Protein AF-Q9TU09-F1 (afdb_monomer_lite)

Foldseek 3Di:
DPCVVVVVPPPPDPVVVVLVVLQVVLVVVLVVVQVVVVVDVNDNVPRPPDSNPRVPPDPPADLQNVQQVLLQVLVVLVPDPDPCSVVVNVVSVVVNVVSQVVCVVVVRGHDRHHHDPVVVVCVLVVVLVVCVVVVHDNVVSVPSD

InterPro domains:
  IPR000065 Leptin [PF02024] (14-130)
  IPR000065 Leptin [PIRSF001837] (1-130)
  IPR000065 Leptin [PR00495] (20-38)
  IPR000065 Leptin [PR00495] (47-67)
  IPR000065 Leptin [PR00495] (70-88)
  IPR000065 Leptin [PR00495] (91-111)
  IPR000065 Leptin [PR00495] (120-140)
  IPR000065 Leptin [PTHR11724] (1-130)
  IPR009079 Four-helical cytokine-like, core [G3DSA:1.20.1250.10] (13-133)
  IPR009079 Four-helical cytokine-like, core [SSF47266] (15-130)

pLDDT: mean 72.49, std 13.62, range [44.34, 93.75]

Sequence (145 aa):
LWLWPYLFFIEAVPIRKVQDDTKTLIKTIVTRINDISHTQSVSSKQRVTGLDFIPGLHPVLSLSKMDQTLAIYQQILTSLPSRNVIQISNDLENLRDLLHLLASSKSCPLPQARGLETLASLGGVLEASLLLHRGGSPEQAAGVS

Radius of gyration: 20.46 Å; chains: 1; bounding box: 39×34×67 Å

Secondary structure (DSSP, 8-state):
--SHHHHHHS----HHHHHHHHHHHHHHHHHHHHHHHHHS---TT-----TT--TTT--S--HHHHHHHHHHHHHHHHTS--TTHHHHHHHHHHHHHHHHHHHHTTT-PPP-PPPPTTHHHHHHHHHHHHHHHTT--HHHHHT--

Organism: Equus caballus (NCBI:txid9796)

Structure (mmCIF, N/CA/C/O backbone):
data_AF-Q9TU09-F1
#
_entry.id   AF-Q9TU09-F1
#
loop_
_atom_site.group_PDB
_atom_site.id
_atom_site.type_symbol
_atom_site.label_atom_id
_atom_site.label_alt_id
_atom_site.label_comp_id
_atom_site.label_asym_id
_atom_site.label_entity_id
_atom_site.label_seq_id
_atom_site.pdbx_PDB_ins_code
_atom_site.Cartn_x
_atom_site.Cartn_y
_atom_site.Cartn_z
_atom_site.occupancy
_atom_site.B_iso_or_equiv
_atom_site.auth_seq_id
_atom_site.auth_comp_id
_atom_site.auth_asym_id
_atom_site.auth_atom_id
_atom_site.pdbx_PDB_model_num
ATOM 1 N N . LEU A 1 1 ? 10.096 -3.857 -36.371 1.00 60.09 1 LEU A N 1
ATOM 2 C CA . LEU A 1 1 ? 10.490 -2.592 -35.700 1.00 60.09 1 LEU A CA 1
ATOM 3 C C . LEU A 1 1 ? 9.493 -1.464 -36.026 1.00 60.09 1 LEU A C 1
ATOM 5 O O . LEU A 1 1 ? 9.891 -0.462 -36.594 1.00 60.09 1 LEU A O 1
ATOM 9 N N . TRP A 1 2 ? 8.197 -1.612 -35.710 1.00 64.88 2 TRP A N 1
ATOM 10 C CA . TRP A 1 2 ? 7.160 -0.617 -36.081 1.00 64.88 2 TRP A CA 1
ATOM 11 C C . TRP A 1 2 ? 6.371 -0.036 -34.894 1.00 64.88 2 TRP A C 1
ATOM 13 O O . TRP A 1 2 ? 5.546 0.847 -35.084 1.00 64.88 2 TRP A O 1
ATOM 23 N N . LEU A 1 3 ? 6.650 -0.470 -33.661 1.00 57.22 3 LEU A N 1
ATOM 24 C CA . LEU A 1 3 ? 5.954 0.027 -32.462 1.00 57.22 3 LEU A CA 1
ATOM 25 C C . LEU A 1 3 ? 6.683 1.179 -31.748 1.00 57.22 3 LEU A C 1
ATOM 27 O O . LEU A 1 3 ? 6.147 1.754 -30.806 1.00 57.22 3 LEU A O 1
ATOM 31 N N . TRP A 1 4 ? 7.884 1.553 -32.196 1.00 64.25 4 TRP A N 1
ATOM 32 C CA . TRP A 1 4 ? 8.687 2.591 -31.537 1.00 64.25 4 TRP A CA 1
ATOM 33 C C . TRP A 1 4 ? 8.057 4.000 -31.557 1.00 64.25 4 TRP A C 1
ATOM 35 O O . TRP A 1 4 ? 8.116 4.674 -30.529 1.00 64.25 4 TRP A O 1
ATOM 45 N N . PRO A 1 5 ? 7.401 4.455 -32.646 1.00 58.28 5 PRO A N 1
ATOM 46 C CA . PRO A 1 5 ? 6.776 5.780 -32.665 1.00 58.28 5 PRO A CA 1
ATOM 47 C C . PRO A 1 5 ? 5.591 5.891 -31.700 1.00 58.28 5 PRO A C 1
ATOM 49 O O . PRO A 1 5 ? 5.373 6.945 -31.113 1.00 58.28 5 PRO A O 1
ATOM 52 N N . TYR A 1 6 ? 4.850 4.795 -31.497 1.00 62.25 6 TYR A N 1
ATOM 53 C CA . TYR A 1 6 ? 3.661 4.789 -30.642 1.00 62.25 6 TYR A CA 1
ATOM 54 C C . TYR A 1 6 ? 4.015 5.035 -29.171 1.00 62.25 6 TYR A C 1
ATOM 56 O O . TYR A 1 6 ? 3.317 5.770 -28.480 1.00 62.25 6 TYR A O 1
ATOM 64 N N . LEU A 1 7 ? 5.146 4.490 -28.709 1.00 59.56 7 LEU A N 1
ATOM 65 C CA . LEU A 1 7 ? 5.640 4.729 -27.350 1.00 59.56 7 LEU A CA 1
ATOM 66 C C . LEU A 1 7 ? 6.164 6.157 -27.153 1.00 59.56 7 LEU A C 1
ATOM 68 O O . LEU A 1 7 ? 6.073 6.679 -26.048 1.00 59.56 7 LEU A O 1
ATOM 72 N N . PHE A 1 8 ? 6.674 6.798 -28.208 1.00 59.69 8 PHE A N 1
ATOM 73 C CA . PHE A 1 8 ? 7.106 8.198 -28.148 1.00 59.69 8 PHE A CA 1
ATOM 74 C C . PHE A 1 8 ? 5.934 9.189 -28.166 1.00 59.69 8 PHE A C 1
ATOM 76 O O . PHE A 1 8 ? 6.076 10.296 -27.654 1.00 59.69 8 PHE A O 1
ATOM 83 N N . PHE A 1 9 ? 4.789 8.807 -28.744 1.00 53.94 9 PHE A N 1
ATOM 84 C CA . PHE A 1 9 ? 3.609 9.672 -28.847 1.00 53.94 9 PHE A CA 1
ATOM 85 C C . PHE A 1 9 ? 2.764 9.716 -27.567 1.00 53.94 9 PHE A C 1
ATOM 87 O O . PHE A 1 9 ? 1.954 10.625 -27.396 1.00 53.94 9 PHE A O 1
ATOM 94 N N . ILE A 1 10 ? 2.957 8.774 -26.638 1.00 56.78 10 ILE A N 1
ATOM 95 C CA . ILE A 1 10 ? 2.423 8.925 -25.284 1.00 56.78 10 ILE A CA 1
ATOM 96 C C . ILE A 1 10 ? 3.296 9.973 -24.603 1.00 56.78 10 ILE A C 1
ATOM 98 O O . ILE A 1 10 ? 4.324 9.656 -24.011 1.00 56.78 10 ILE A O 1
ATOM 102 N N . GLU A 1 11 ? 2.899 11.234 -24.757 1.00 56.88 11 GLU A N 1
ATOM 103 C CA . GLU A 1 11 ? 3.446 12.376 -24.041 1.00 56.88 11 GLU A CA 1
ATOM 104 C C . GLU A 1 11 ? 3.423 12.024 -22.552 1.00 56.88 11 GLU A C 1
ATOM 106 O O . GLU A 1 11 ? 2.373 12.005 -21.906 1.00 56.88 11 GLU A O 1
ATOM 111 N N . ALA A 1 12 ? 4.577 11.585 -22.045 1.00 63.88 12 ALA A N 1
ATOM 112 C CA . ALA A 1 12 ? 4.691 11.068 -20.698 1.00 63.88 12 ALA A CA 1
ATOM 113 C C . ALA A 1 12 ? 4.209 12.166 -19.758 1.00 63.88 12 ALA A C 1
ATOM 115 O O . ALA A 1 12 ? 4.807 13.244 -19.706 1.00 63.88 12 ALA A O 1
ATOM 116 N N . VAL A 1 13 ? 3.104 11.906 -19.049 1.00 71.38 13 VAL A N 1
ATOM 117 C CA . VAL A 1 13 ? 2.557 12.867 -18.094 1.00 71.38 13 VAL A CA 1
ATOM 118 C C . VAL A 1 13 ? 3.699 13.241 -17.153 1.00 71.38 13 VAL A C 1
ATOM 120 O O . VAL A 1 13 ? 4.273 12.343 -16.525 1.00 71.38 13 VAL A O 1
ATOM 123 N N . PRO A 1 14 ? 4.078 14.529 -17.067 1.00 76.44 14 PRO A N 1
ATOM 124 C CA . PRO A 1 14 ? 5.218 14.922 -16.263 1.00 76.44 14 PRO A CA 1
ATOM 125 C C . PRO A 1 14 ? 5.029 14.404 -14.842 1.00 76.44 14 PRO A C 1
ATOM 127 O O . PRO A 1 14 ? 3.987 14.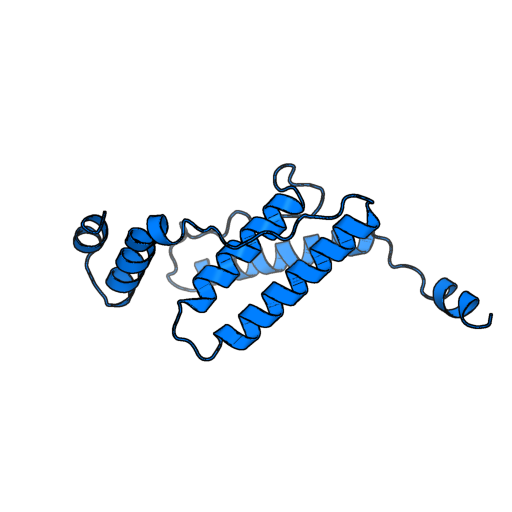638 -14.234 1.00 76.44 14 PRO A O 1
ATOM 130 N N . ILE A 1 15 ? 6.038 13.724 -14.294 1.00 77.19 15 ILE A N 1
ATOM 131 C CA . ILE A 1 15 ? 5.978 13.141 -12.941 1.00 77.19 15 ILE A CA 1
ATOM 132 C C . ILE A 1 15 ? 5.540 14.192 -11.910 1.00 77.19 15 ILE A C 1
ATOM 134 O O . ILE A 1 15 ? 4.776 13.886 -10.999 1.00 77.19 15 ILE A O 1
ATOM 138 N N . ARG A 1 16 ? 5.948 15.453 -12.106 1.00 74.12 16 ARG A N 1
ATOM 139 C CA . ARG A 1 16 ? 5.515 16.588 -11.280 1.00 74.12 16 ARG A CA 1
ATOM 140 C C . ARG A 1 16 ? 3.997 16.782 -11.278 1.00 74.12 16 ARG A C 1
ATOM 142 O O . ARG A 1 16 ? 3.425 16.956 -10.214 1.00 74.12 16 ARG A O 1
ATOM 149 N N . LYS A 1 17 ? 3.339 16.672 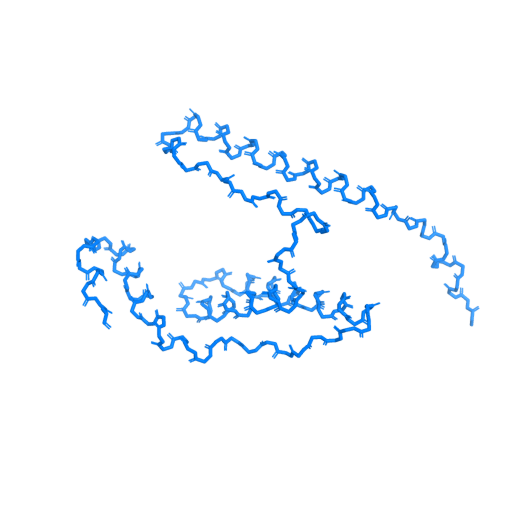-12.435 1.00 82.25 17 LYS A N 1
ATOM 150 C CA . LYS A 1 17 ? 1.877 16.768 -12.538 1.00 82.25 17 LYS A CA 1
ATOM 151 C C . LYS A 1 17 ? 1.197 15.637 -11.770 1.00 82.25 17 LYS A C 1
ATOM 153 O O . LYS A 1 17 ? 0.299 15.897 -10.984 1.00 82.25 17 LYS A O 1
ATOM 158 N N . VAL A 1 18 ? 1.685 14.403 -11.918 1.00 79.06 18 VAL A N 1
ATOM 159 C CA . VAL A 1 18 ? 1.162 13.255 -11.156 1.00 79.06 18 VAL A CA 1
ATOM 160 C C . VAL A 1 18 ? 1.304 13.487 -9.646 1.00 79.06 18 VAL A C 1
ATOM 162 O O . VAL A 1 18 ? 0.380 13.202 -8.885 1.00 79.06 18 VAL A O 1
ATOM 165 N N . GLN A 1 19 ? 2.435 14.039 -9.198 1.00 77.62 19 GLN A N 1
ATOM 166 C CA . GLN A 1 19 ? 2.666 14.377 -7.790 1.00 77.62 19 GLN A CA 1
ATOM 167 C C . GLN A 1 19 ? 1.729 15.486 -7.288 1.00 77.62 19 GLN A C 1
ATOM 169 O O . GLN A 1 19 ? 1.161 15.355 -6.200 1.00 77.62 19 GLN A O 1
ATOM 174 N N . ASP A 1 20 ? 1.536 16.548 -8.070 1.00 83.25 20 ASP A N 1
ATOM 175 C CA . ASP A 1 20 ? 0.655 17.668 -7.726 1.00 83.25 20 ASP A CA 1
ATOM 176 C C . ASP A 1 20 ? -0.822 17.244 -7.681 1.00 83.25 20 ASP A C 1
ATOM 178 O O . ASP A 1 20 ? -1.548 17.592 -6.740 1.00 83.25 20 ASP A O 1
ATOM 182 N N . ASP A 1 21 ? -1.250 16.417 -8.636 1.00 84.19 21 ASP A N 1
ATOM 183 C CA . ASP A 1 21 ? -2.597 15.845 -8.684 1.00 84.19 21 ASP A CA 1
ATOM 184 C C . ASP A 1 21 ? -2.831 14.923 -7.476 1.00 84.19 21 ASP A C 1
ATOM 186 O O . ASP A 1 21 ? -3.837 15.047 -6.771 1.00 84.19 21 ASP A O 1
ATOM 190 N N . THR A 1 22 ? -1.855 14.066 -7.150 1.00 79.56 22 THR A N 1
ATOM 191 C CA . THR A 1 22 ? -1.909 13.179 -5.973 1.00 79.56 22 THR A CA 1
ATOM 192 C C . THR A 1 22 ? -2.010 13.979 -4.673 1.00 79.56 22 THR A C 1
ATOM 194 O O . THR A 1 22 ? -2.848 13.684 -3.820 1.00 79.56 22 THR A O 1
ATOM 197 N N . LYS A 1 23 ? -1.211 15.043 -4.524 1.00 81.50 23 LYS A N 1
ATOM 198 C CA . LYS A 1 23 ? -1.259 15.948 -3.364 1.00 81.50 23 LYS A CA 1
ATOM 199 C C . LYS A 1 23 ? -2.625 16.619 -3.220 1.00 81.50 23 LYS A C 1
ATOM 201 O O . LYS A 1 23 ? -3.134 16.751 -2.106 1.00 81.50 23 LYS A O 1
ATOM 206 N N . THR A 1 24 ? -3.217 17.050 -4.330 1.00 83.75 24 THR A N 1
ATOM 207 C CA . THR A 1 24 ? -4.543 17.684 -4.349 1.00 83.75 24 THR A CA 1
ATOM 208 C C . THR A 1 24 ? -5.634 16.698 -3.940 1.00 83.75 24 THR A C 1
ATOM 210 O O . THR A 1 24 ? -6.516 17.034 -3.142 1.00 83.75 24 THR A O 1
ATOM 213 N N . LEU A 1 25 ? -5.544 15.458 -4.421 1.00 88.25 25 LEU A N 1
ATOM 214 C CA . LEU A 1 25 ? -6.488 14.404 -4.075 1.00 88.25 25 LEU A CA 1
ATOM 215 C C . LEU A 1 25 ? -6.397 14.017 -2.593 1.00 88.25 25 LEU A C 1
ATOM 217 O O . LEU A 1 25 ? -7.423 13.977 -1.914 1.00 88.25 25 LEU A O 1
ATOM 221 N N . ILE A 1 26 ? -5.183 13.819 -2.068 1.00 79.00 26 ILE A N 1
ATOM 222 C CA . ILE A 1 26 ? -4.938 13.547 -0.642 1.00 79.00 26 ILE A CA 1
ATOM 223 C C . ILE A 1 26 ? -5.561 14.637 0.231 1.00 79.00 26 ILE A C 1
ATOM 225 O O . ILE A 1 26 ? -6.338 14.335 1.136 1.00 79.00 26 ILE A O 1
ATOM 229 N N . LYS A 1 27 ? -5.278 15.913 -0.072 1.00 80.88 27 LYS A N 1
ATOM 230 C CA . LYS A 1 27 ? -5.858 17.045 0.664 1.00 80.88 27 LYS A CA 1
ATOM 231 C C . LYS A 1 27 ? -7.381 17.000 0.652 1.00 80.88 27 LYS A C 1
ATOM 233 O O . LYS A 1 27 ? -8.000 17.168 1.695 1.00 80.88 27 LYS A O 1
ATOM 238 N N . THR A 1 28 ? -7.974 16.730 -0.509 1.00 82.62 28 THR A N 1
ATOM 239 C CA . THR A 1 28 ? -9.431 16.630 -0.662 1.00 82.62 28 THR A CA 1
ATOM 240 C C . THR A 1 28 ? -10.019 15.534 0.228 1.00 82.62 28 THR A C 1
ATOM 242 O O . THR A 1 28 ? -11.034 15.757 0.885 1.00 82.62 28 THR A O 1
ATOM 245 N N . ILE A 1 29 ? -9.380 14.363 0.283 1.00 79.44 29 ILE A N 1
ATOM 246 C CA . ILE A 1 29 ? -9.815 13.243 1.128 1.00 79.44 29 ILE A CA 1
ATOM 247 C C . ILE A 1 29 ? -9.718 13.620 2.610 1.00 79.44 29 ILE A C 1
ATOM 249 O O . ILE A 1 29 ? -10.692 13.454 3.343 1.00 79.44 29 ILE A O 1
ATOM 253 N N . VAL A 1 30 ? -8.584 14.182 3.041 1.00 77.12 30 VAL A N 1
ATOM 254 C CA . VAL A 1 30 ? -8.372 14.617 4.432 1.00 77.12 30 VAL A CA 1
ATOM 255 C C . VAL A 1 30 ? -9.399 15.671 4.845 1.00 77.12 30 VAL A C 1
ATOM 257 O O . VAL A 1 30 ? -9.984 15.568 5.923 1.00 77.12 30 VAL A O 1
ATOM 260 N N . THR A 1 31 ? -9.666 16.663 3.992 1.00 78.56 31 THR A N 1
ATOM 261 C CA . THR A 1 31 ? -10.698 17.676 4.247 1.00 78.56 31 THR A CA 1
ATOM 262 C C . THR A 1 31 ? -12.075 17.035 4.394 1.00 78.56 31 THR A C 1
ATOM 264 O O . THR A 1 31 ? -12.736 17.275 5.396 1.00 78.56 31 THR A O 1
ATOM 267 N N . ARG A 1 32 ? -12.477 16.144 3.477 1.00 82.50 32 ARG A N 1
ATOM 268 C CA . ARG A 1 32 ? -13.788 15.473 3.547 1.00 82.50 32 ARG A CA 1
ATOM 269 C C . ARG A 1 32 ? -13.961 14.630 4.810 1.00 82.50 32 ARG A C 1
ATOM 271 O O . ARG A 1 32 ? -15.035 14.645 5.401 1.00 82.50 32 ARG A O 1
ATOM 278 N N . ILE A 1 33 ? -12.920 13.917 5.244 1.00 74.19 33 ILE A N 1
ATOM 279 C CA . ILE A 1 33 ? -12.959 13.146 6.496 1.00 74.19 33 ILE A CA 1
ATOM 280 C C . ILE A 1 33 ? -13.146 14.084 7.696 1.00 74.19 33 ILE A C 1
ATOM 282 O O . ILE A 1 33 ? -13.975 13.818 8.568 1.00 74.19 33 ILE A O 1
ATOM 286 N N . ASN A 1 34 ? -12.415 15.200 7.730 1.00 74.00 34 ASN A N 1
ATOM 287 C CA . ASN A 1 34 ? -12.540 16.174 8.812 1.00 74.00 34 ASN A CA 1
ATOM 288 C C . ASN A 1 34 ? -13.916 16.868 8.812 1.00 74.00 34 ASN A C 1
ATOM 290 O O . ASN A 1 34 ? -14.484 17.073 9.883 1.00 74.00 34 ASN A O 1
ATOM 294 N N . ASP A 1 35 ? -14.502 17.160 7.651 1.00 75.00 35 ASP A N 1
ATOM 295 C CA . ASP A 1 35 ? -15.850 17.743 7.552 1.00 75.00 35 ASP A CA 1
ATOM 296 C C . ASP A 1 35 ? -16.934 16.770 8.048 1.00 75.00 35 ASP A C 1
ATOM 298 O O . ASP A 1 35 ? -17.874 17.165 8.745 1.00 75.00 35 ASP A O 1
ATOM 302 N N . ILE A 1 36 ? -16.778 15.471 7.772 1.00 70.62 36 ILE A N 1
ATOM 303 C CA . ILE A 1 36 ? -17.649 14.432 8.340 1.00 70.62 36 ILE A CA 1
ATOM 304 C C . ILE A 1 36 ? -17.528 14.408 9.868 1.00 70.62 36 ILE A C 1
ATOM 306 O O . ILE A 1 36 ? -18.541 14.301 10.555 1.00 70.62 36 ILE A O 1
ATOM 310 N N . SER A 1 37 ? -16.319 14.576 10.413 1.00 62.94 37 SER A N 1
ATOM 311 C CA . SER A 1 37 ? -16.112 14.608 11.869 1.00 62.94 37 SER A CA 1
ATOM 312 C C . SER A 1 37 ? -16.769 15.807 12.563 1.00 62.94 37 SER A C 1
ATOM 314 O O . SER A 1 37 ? -17.069 15.739 13.748 1.00 62.94 37 SER A O 1
ATOM 316 N N . HIS A 1 38 ? -17.021 16.902 11.837 1.00 62.28 38 HIS A N 1
ATOM 317 C CA . HIS A 1 38 ? -17.768 18.044 12.368 1.00 62.28 38 HIS A CA 1
ATOM 318 C C . HIS A 1 38 ? -19.287 17.850 12.290 1.00 62.28 38 HIS A C 1
ATOM 320 O O . HIS A 1 38 ? -20.012 18.405 13.114 1.00 62.28 38 HIS A O 1
ATOM 326 N N . THR A 1 39 ? -19.775 17.096 11.302 1.00 63.31 39 THR A N 1
ATOM 327 C CA . THR A 1 39 ? -21.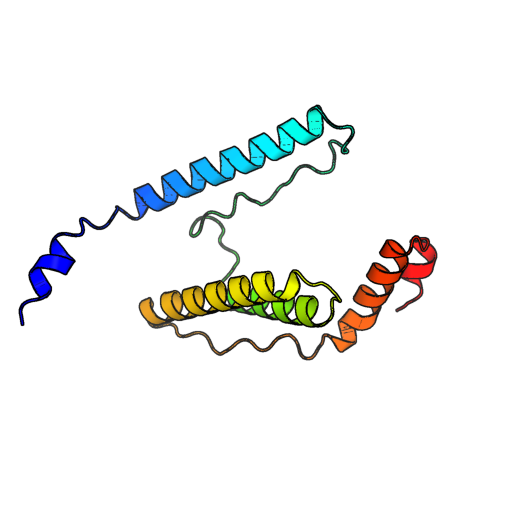217 16.898 11.067 1.00 63.31 39 THR A CA 1
ATOM 328 C C . THR A 1 39 ? -21.788 15.690 11.798 1.00 63.31 39 THR A C 1
ATOM 330 O O . THR A 1 39 ? -22.952 15.698 12.190 1.00 63.31 39 THR A O 1
ATOM 333 N N . GLN A 1 40 ? -20.983 14.656 12.009 1.00 55.56 40 GLN A N 1
ATOM 334 C CA . GLN A 1 40 ? -21.345 13.481 12.791 1.00 55.56 40 GLN A CA 1
ATOM 335 C C . GLN A 1 40 ? -20.616 13.559 14.132 1.00 55.56 40 GLN A C 1
ATOM 337 O O . GLN A 1 40 ? -19.493 14.046 14.178 1.00 55.56 40 GLN A O 1
ATOM 342 N N . SER A 1 41 ? -21.224 13.080 15.224 1.00 57.38 41 SER A N 1
ATOM 343 C CA . SER A 1 41 ? -20.654 13.074 16.591 1.00 57.38 41 SER A CA 1
ATOM 344 C C . SER A 1 41 ? -19.414 12.172 16.762 1.00 57.38 41 SER A C 1
ATOM 346 O O . SER A 1 41 ? -19.188 11.595 17.824 1.00 57.38 41 SER A O 1
ATOM 348 N N . VAL A 1 42 ? -18.613 12.024 15.712 1.00 52.66 42 VAL A N 1
ATOM 349 C CA . VAL A 1 42 ? -17.290 11.420 15.721 1.00 52.66 42 VAL A CA 1
ATOM 350 C C . VAL A 1 42 ? -16.370 12.372 16.481 1.00 52.66 42 VAL A C 1
ATOM 352 O O . VAL A 1 42 ? -16.386 13.584 16.270 1.00 52.66 42 VAL A O 1
ATOM 355 N N . SER A 1 43 ? -15.600 11.843 17.428 1.00 58.22 43 SER A N 1
ATOM 356 C CA . SER A 1 43 ? -14.775 12.669 18.306 1.00 58.22 43 SER A CA 1
ATOM 357 C C . SER A 1 43 ? -13.797 13.510 17.486 1.00 58.22 43 SER A C 1
ATOM 359 O O . SER A 1 43 ? -13.023 12.971 16.698 1.00 58.22 43 SER A O 1
ATOM 361 N N . SER A 1 44 ? -13.733 14.819 17.745 1.00 56.69 44 SER A N 1
ATOM 362 C CA . SER A 1 44 ? -12.736 15.720 17.144 1.00 56.69 44 SER A CA 1
ATOM 363 C C . SER A 1 44 ? -11.281 15.323 17.446 1.00 56.69 44 SER A C 1
ATOM 365 O O . SER A 1 44 ? -10.358 15.859 16.836 1.00 56.69 44 SER A O 1
ATOM 367 N N . LYS A 1 45 ? -11.054 14.365 18.360 1.00 58.31 45 LYS A N 1
ATOM 368 C CA . LYS A 1 45 ? -9.744 13.744 18.610 1.00 58.31 45 LYS A CA 1
ATOM 369 C C . LYS A 1 45 ? -9.319 12.751 17.521 1.00 58.31 45 LYS A C 1
ATOM 371 O O . LYS A 1 45 ? -8.133 12.462 17.422 1.00 58.31 45 LYS A O 1
ATOM 376 N N . GLN A 1 46 ? -10.237 12.249 16.694 1.00 56.72 46 GLN A N 1
ATOM 377 C CA . GLN A 1 46 ? -9.968 11.278 15.622 1.00 56.72 46 GLN A CA 1
ATOM 378 C C . GLN A 1 46 ? -9.682 11.969 14.279 1.00 56.72 46 GLN A C 1
ATOM 380 O O . GLN A 1 46 ? -10.140 11.532 13.225 1.00 56.72 46 GLN A O 1
ATOM 385 N N . ARG A 1 47 ? -8.919 13.069 14.299 1.00 55.72 47 ARG A N 1
ATOM 386 C CA . ARG A 1 47 ? -8.425 13.686 13.062 1.00 55.72 47 ARG A CA 1
ATOM 387 C C . ARG A 1 47 ? -7.469 12.705 12.398 1.00 55.72 47 ARG A C 1
ATOM 389 O O . ARG A 1 47 ? -6.502 12.275 13.023 1.00 55.72 47 ARG A O 1
ATOM 396 N N . VAL A 1 48 ? -7.720 12.371 11.136 1.00 53.97 48 VAL A N 1
ATOM 397 C CA . VAL A 1 48 ? -6.783 11.571 10.343 1.00 53.97 48 VAL A CA 1
ATOM 398 C C . VAL A 1 48 ? -5.556 12.432 10.063 1.00 53.97 48 VAL A C 1
ATOM 400 O O . VAL A 1 48 ? -5.517 13.218 9.121 1.00 53.97 48 VAL A O 1
ATOM 403 N N . THR A 1 49 ? -4.562 12.321 10.936 1.00 55.03 49 THR A N 1
ATOM 404 C CA . THR A 1 49 ? -3.212 12.833 10.720 1.00 55.03 49 THR A CA 1
ATOM 405 C C . THR A 1 49 ? -2.401 11.737 10.048 1.00 55.03 49 THR A C 1
ATOM 407 O O . THR A 1 49 ? -2.395 10.606 10.531 1.00 55.03 49 THR A O 1
ATOM 410 N N . GLY A 1 50 ? -1.720 12.053 8.949 1.00 59.00 50 GLY A N 1
ATOM 411 C CA . GLY A 1 50 ? -0.779 11.127 8.322 1.00 59.00 50 GLY A CA 1
ATOM 412 C C . GLY A 1 50 ? -1.095 10.744 6.886 1.00 59.00 50 GLY A C 1
ATOM 413 O O . GLY A 1 50 ? -0.205 10.240 6.234 1.00 59.00 50 GLY A O 1
ATOM 414 N N . LEU A 1 51 ? -2.261 11.043 6.306 1.00 53.03 51 LEU A N 1
ATOM 415 C CA . LEU A 1 51 ? -2.454 10.785 4.864 1.00 53.03 51 LEU A CA 1
ATOM 416 C C . LEU A 1 51 ? -1.609 11.694 3.954 1.00 53.03 51 LEU A C 1
ATOM 418 O O . LEU A 1 51 ? -1.609 11.512 2.744 1.00 53.03 51 LEU A O 1
ATOM 422 N N . ASP A 1 52 ? -0.821 12.601 4.528 1.00 53.16 52 ASP A N 1
ATOM 423 C CA . ASP A 1 52 ? 0.120 13.501 3.856 1.00 53.16 52 ASP A CA 1
ATOM 424 C C . ASP A 1 52 ? 1.339 12.780 3.237 1.00 53.16 52 ASP A C 1
ATOM 426 O O . ASP A 1 52 ? 2.288 13.431 2.790 1.00 53.16 52 ASP A O 1
ATOM 430 N N . PHE A 1 53 ? 1.327 11.440 3.192 1.00 50.94 53 PHE A N 1
ATOM 431 C CA . PHE A 1 53 ? 2.354 10.586 2.597 1.00 50.94 53 PHE A CA 1
A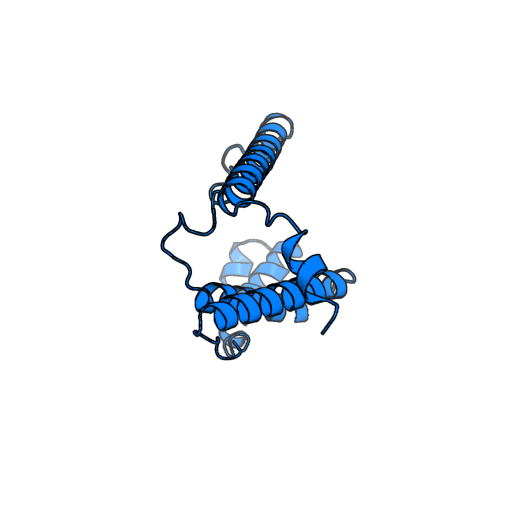TOM 432 C C . PHE A 1 53 ? 2.481 10.810 1.080 1.00 50.94 53 PHE A C 1
ATOM 434 O O . PHE A 1 53 ? 2.031 10.007 0.268 1.00 50.94 53 PHE A O 1
ATOM 441 N N . ILE A 1 54 ? 3.128 11.903 0.674 1.00 46.91 54 ILE A N 1
ATOM 442 C CA . ILE A 1 54 ? 3.522 12.133 -0.718 1.00 46.91 54 ILE A CA 1
ATOM 443 C C . ILE A 1 54 ? 4.813 11.337 -0.986 1.00 46.91 54 ILE A C 1
ATOM 445 O O . ILE A 1 54 ? 5.828 11.586 -0.317 1.00 46.91 54 ILE A O 1
ATOM 449 N N . PRO A 1 55 ? 4.826 10.408 -1.963 1.00 47.22 55 PRO A N 1
ATOM 450 C CA . PRO A 1 55 ? 6.031 9.677 -2.346 1.00 47.22 55 PRO A CA 1
ATOM 451 C C . PRO A 1 55 ? 7.160 10.644 -2.738 1.00 47.22 55 PRO A C 1
ATOM 453 O O . PRO A 1 55 ? 7.048 11.387 -3.713 1.00 47.22 55 PRO A O 1
ATOM 456 N N . GLY A 1 56 ? 8.244 10.643 -1.953 1.00 50.53 56 GLY A N 1
ATOM 457 C CA . GLY A 1 56 ? 9.406 11.528 -2.114 1.00 50.53 56 GLY A CA 1
ATOM 458 C C . GLY A 1 56 ? 9.534 12.659 -1.081 1.00 50.53 56 GLY A C 1
ATOM 459 O O . GLY A 1 56 ? 10.606 13.248 -0.999 1.00 50.53 56 GLY A O 1
ATOM 460 N N . LEU A 1 57 ? 8.500 12.944 -0.276 1.00 44.69 57 LEU A N 1
ATOM 461 C CA . LEU A 1 57 ? 8.539 13.984 0.772 1.00 44.69 57 LEU A CA 1
ATOM 462 C C . LEU A 1 57 ? 8.658 13.426 2.196 1.00 44.69 57 LEU A C 1
ATOM 464 O O . LEU A 1 57 ? 9.274 14.072 3.039 1.00 44.69 57 LEU A O 1
ATOM 468 N N . HIS A 1 58 ? 8.117 12.235 2.474 1.00 44.34 58 HIS A N 1
ATOM 469 C CA . HIS A 1 58 ? 8.344 11.563 3.755 1.00 44.34 58 HIS A CA 1
ATOM 470 C C . HIS A 1 58 ? 9.626 10.718 3.694 1.00 44.34 58 HIS A C 1
ATOM 472 O O . HIS A 1 58 ? 9.666 9.754 2.927 1.00 44.34 58 HIS A O 1
ATOM 478 N N . PRO A 1 59 ? 10.659 11.009 4.509 1.00 50.81 59 PRO A N 1
ATOM 479 C CA . PRO A 1 59 ? 11.946 10.315 4.409 1.00 50.81 59 PRO A CA 1
ATOM 480 C C . PRO A 1 59 ? 11.925 8.832 4.824 1.00 50.81 59 PRO A C 1
ATOM 482 O O . PRO A 1 59 ? 12.945 8.163 4.711 1.00 50.81 59 PRO A O 1
ATOM 485 N N . VAL A 1 60 ? 10.818 8.306 5.367 1.00 53.66 60 VAL A N 1
ATOM 486 C CA . VAL A 1 60 ? 10.895 7.212 6.360 1.00 53.66 60 VAL A CA 1
ATOM 487 C C . VAL A 1 60 ? 10.100 5.956 5.992 1.00 53.66 60 VAL A C 1
ATOM 489 O O . VAL A 1 60 ? 9.637 5.257 6.877 1.00 53.66 60 VAL A O 1
ATOM 492 N N . LEU A 1 61 ? 9.962 5.595 4.716 1.00 64.81 61 LEU A N 1
ATOM 493 C CA . LEU A 1 61 ? 9.679 4.196 4.357 1.00 64.81 61 LEU A CA 1
ATOM 494 C C . LEU A 1 61 ? 10.430 3.849 3.070 1.00 64.81 61 LEU A C 1
ATOM 496 O O . LEU A 1 61 ? 10.111 4.346 1.994 1.00 64.81 61 LEU A O 1
ATOM 500 N N . SER A 1 62 ? 11.457 3.005 3.175 1.00 81.81 62 SER A N 1
ATOM 501 C CA . SER A 1 62 ? 12.076 2.397 1.995 1.00 81.81 62 SER A CA 1
ATOM 502 C C . SER A 1 62 ? 11.040 1.541 1.255 1.00 81.81 62 SER A C 1
ATOM 504 O O . SER A 1 62 ? 10.093 1.050 1.872 1.00 81.81 62 SER A O 1
ATOM 506 N N . LEU A 1 63 ? 11.227 1.304 -0.050 1.00 84.88 63 LEU A N 1
ATOM 507 C CA . LEU A 1 63 ? 10.354 0.390 -0.810 1.00 84.88 63 LEU A CA 1
ATOM 508 C C . LEU A 1 63 ? 10.259 -0.991 -0.132 1.00 84.88 63 LEU A C 1
ATOM 510 O O . LEU A 1 63 ? 9.185 -1.576 -0.070 1.00 84.88 63 LEU A O 1
ATOM 514 N N . SER A 1 64 ? 11.356 -1.453 0.476 1.00 85.00 64 SER A N 1
ATOM 515 C CA . SER A 1 64 ? 11.385 -2.669 1.299 1.00 85.00 64 SER A CA 1
ATOM 516 C C . SER A 1 64 ? 10.454 -2.587 2.513 1.00 85.00 64 SER A C 1
ATOM 518 O O . SER A 1 64 ? 9.749 -3.547 2.811 1.00 85.00 64 SER A O 1
ATOM 520 N N . LYS A 1 65 ? 10.406 -1.446 3.210 1.00 85.12 65 LYS A N 1
ATOM 521 C CA . LYS A 1 65 ? 9.519 -1.277 4.364 1.00 85.12 65 LYS A CA 1
ATOM 522 C C . LYS A 1 65 ? 8.050 -1.179 3.953 1.00 85.12 65 LYS A C 1
ATOM 524 O O . LYS A 1 65 ? 7.190 -1.672 4.682 1.00 85.12 65 LYS A O 1
ATOM 529 N N . MET A 1 66 ? 7.767 -0.591 2.788 1.00 87.75 66 MET A N 1
ATOM 530 C CA . MET A 1 66 ? 6.428 -0.603 2.190 1.00 87.75 66 MET A CA 1
ATOM 531 C C . MET A 1 66 ? 5.992 -2.038 1.871 1.00 87.75 66 MET A C 1
ATOM 533 O O . MET A 1 66 ? 4.936 -2.454 2.340 1.00 87.75 66 MET A O 1
ATOM 537 N N . ASP A 1 67 ? 6.834 -2.816 1.183 1.00 89.94 67 ASP A N 1
ATOM 538 C CA . ASP A 1 67 ? 6.551 -4.223 0.859 1.00 89.94 67 ASP A CA 1
ATOM 539 C C . ASP A 1 67 ? 6.335 -5.074 2.122 1.00 89.94 67 ASP A C 1
ATOM 541 O O . ASP A 1 67 ? 5.345 -5.795 2.231 1.00 89.94 67 ASP A O 1
ATOM 545 N N . GLN A 1 68 ? 7.185 -4.906 3.143 1.00 87.25 68 GLN A N 1
ATOM 546 C CA . GLN A 1 68 ? 7.022 -5.584 4.433 1.00 87.25 68 GLN A CA 1
ATOM 547 C C . GLN A 1 68 ? 5.692 -5.229 5.113 1.00 87.25 68 GLN A C 1
ATOM 549 O O . GLN A 1 68 ? 5.037 -6.095 5.690 1.00 87.25 68 GLN A O 1
ATOM 554 N N . THR A 1 69 ? 5.288 -3.959 5.057 1.00 84.62 69 THR A N 1
ATOM 555 C CA . THR A 1 69 ? 4.028 -3.506 5.662 1.00 84.62 69 THR A CA 1
ATOM 556 C C . THR A 1 69 ? 2.837 -4.156 4.962 1.00 84.62 69 THR A C 1
ATOM 558 O O . THR A 1 69 ? 1.958 -4.693 5.633 1.00 84.62 69 THR A O 1
ATOM 561 N N . LEU A 1 70 ? 2.831 -4.187 3.626 1.00 91.00 70 LEU A N 1
ATOM 562 C CA . LEU A 1 70 ? 1.776 -4.847 2.851 1.00 91.00 70 LEU A CA 1
ATOM 563 C C . LEU A 1 70 ? 1.732 -6.360 3.107 1.00 91.00 70 LEU A C 1
ATOM 565 O O . LEU A 1 70 ? 0.645 -6.912 3.256 1.00 91.00 70 LEU A O 1
ATOM 569 N N . ALA A 1 71 ? 2.888 -7.019 3.233 1.00 88.38 71 ALA A N 1
ATOM 570 C CA . ALA A 1 71 ? 2.964 -8.444 3.557 1.00 88.38 71 ALA A CA 1
ATOM 571 C C . ALA A 1 71 ? 2.333 -8.772 4.925 1.00 88.38 71 ALA A C 1
ATOM 573 O O . ALA A 1 71 ? 1.630 -9.774 5.060 1.00 88.38 71 ALA A O 1
ATOM 574 N N . ILE A 1 72 ? 2.537 -7.914 5.931 1.00 84.19 72 ILE A N 1
ATOM 575 C CA . ILE A 1 72 ? 1.895 -8.053 7.249 1.00 84.19 72 ILE A CA 1
ATOM 576 C C . ILE A 1 72 ? 0.376 -7.876 7.128 1.00 84.19 72 ILE A C 1
ATOM 578 O O . ILE A 1 72 ? -0.376 -8.679 7.677 1.00 84.19 72 ILE A O 1
ATOM 582 N N . TYR A 1 73 ? -0.088 -6.874 6.374 1.00 84.69 73 TYR A N 1
ATOM 583 C CA . TYR A 1 73 ? -1.521 -6.676 6.130 1.00 84.69 73 TYR A CA 1
ATOM 584 C C . TYR A 1 73 ? -2.165 -7.876 5.433 1.00 84.69 73 TYR A C 1
ATOM 586 O O . TYR A 1 73 ? -3.230 -8.312 5.862 1.00 84.69 73 TYR A O 1
ATOM 594 N N . GLN A 1 74 ? -1.520 -8.441 4.406 1.00 87.31 74 GLN A N 1
ATOM 595 C CA . GLN A 1 74 ? -2.004 -9.653 3.740 1.00 87.31 74 GLN A CA 1
ATOM 596 C C . GLN A 1 74 ? -2.161 -10.804 4.741 1.00 87.31 74 GLN A C 1
ATOM 598 O O . GLN A 1 74 ? -3.210 -11.440 4.783 1.00 87.31 74 GLN A O 1
ATOM 603 N N . GLN A 1 75 ? -1.168 -11.027 5.604 1.00 83.69 75 GLN A N 1
ATOM 604 C CA . GLN A 1 75 ? -1.218 -12.092 6.605 1.00 83.69 75 GLN A CA 1
ATOM 605 C C . GLN A 1 75 ? -2.348 -11.888 7.627 1.00 83.69 75 GLN A C 1
ATOM 607 O O . GLN A 1 75 ? -3.071 -12.833 7.938 1.00 83.69 75 GLN A O 1
ATOM 612 N N . ILE A 1 76 ? -2.553 -10.658 8.106 1.00 81.25 76 ILE A N 1
ATOM 613 C CA . ILE A 1 76 ? -3.681 -10.331 8.991 1.00 81.25 76 ILE A CA 1
ATOM 614 C C . ILE A 1 76 ? -5.009 -10.567 8.267 1.00 81.25 76 ILE A C 1
ATOM 616 O O . ILE A 1 76 ? -5.913 -11.173 8.823 1.00 81.25 76 ILE A O 1
ATOM 620 N N . LEU A 1 77 ? -5.141 -10.139 7.012 1.00 82.50 77 LEU A N 1
ATOM 621 C CA . LEU A 1 77 ? -6.378 -10.337 6.258 1.00 82.50 77 LEU A CA 1
ATOM 622 C C . LEU A 1 77 ? -6.705 -11.817 6.049 1.00 82.50 77 LEU A C 1
ATOM 624 O O . LEU A 1 77 ? -7.874 -12.183 6.141 1.00 82.50 77 LEU A O 1
ATOM 628 N N . THR A 1 78 ? -5.701 -12.674 5.833 1.00 78.88 78 THR A N 1
ATOM 629 C CA . THR A 1 78 ? -5.931 -14.122 5.697 1.00 78.88 78 THR A CA 1
ATOM 630 C C . THR A 1 78 ? -6.494 -14.778 6.960 1.00 78.88 78 THR A C 1
ATOM 632 O O . THR A 1 78 ? -7.113 -15.834 6.849 1.00 78.88 78 THR A O 1
ATOM 635 N N . SER A 1 79 ? -6.335 -14.169 8.143 1.00 78.12 79 SER A N 1
ATOM 636 C CA . SER A 1 79 ? -6.924 -14.678 9.388 1.00 78.12 79 SER A CA 1
ATOM 637 C C . SER A 1 79 ? -8.336 -14.150 9.667 1.00 78.12 79 SER A C 1
ATOM 639 O O . SER A 1 79 ? -8.985 -14.620 10.602 1.00 78.12 79 SER A O 1
ATOM 641 N N . LEU A 1 80 ? -8.846 -13.202 8.869 1.00 78.12 80 LEU A N 1
ATOM 642 C CA . LEU A 1 80 ? -10.153 -12.588 9.098 1.00 78.12 80 LEU A CA 1
ATOM 643 C C . LEU A 1 80 ? -11.274 -13.289 8.307 1.00 78.12 80 LEU A C 1
ATOM 645 O O . LEU A 1 80 ? -11.188 -13.427 7.084 1.00 78.12 80 LEU A O 1
ATOM 649 N N . PRO A 1 81 ? -12.390 -13.665 8.960 1.00 71.56 81 PRO A N 1
ATOM 650 C CA . PRO A 1 81 ? -13.540 -14.265 8.295 1.00 71.56 81 PRO A CA 1
ATOM 651 C C . PRO A 1 81 ? -14.370 -13.180 7.595 1.00 71.56 81 PRO A C 1
ATOM 653 O O . PRO A 1 81 ? -15.317 -12.642 8.166 1.00 71.56 81 PRO A O 1
ATOM 656 N N . SER A 1 82 ? -14.039 -12.815 6.353 1.00 71.94 82 SER A N 1
ATOM 657 C CA . SER A 1 82 ? -14.902 -11.908 5.586 1.00 71.94 82 SER A CA 1
ATOM 658 C C . SER A 1 82 ? -14.914 -12.186 4.083 1.00 71.94 82 SER A C 1
ATOM 660 O O . SER A 1 82 ? -13.896 -12.498 3.470 1.00 71.94 82 SER A O 1
ATOM 662 N N . ARG A 1 83 ? -16.088 -12.022 3.461 1.00 71.44 83 ARG A N 1
ATOM 663 C CA . ARG A 1 83 ? -16.285 -12.181 2.008 1.00 71.44 83 ARG A CA 1
ATOM 664 C C . ARG A 1 83 ? -15.465 -11.176 1.189 1.00 71.44 83 ARG A C 1
ATOM 666 O O . ARG A 1 83 ? -15.089 -11.470 0.059 1.00 71.44 83 ARG A O 1
ATOM 673 N N . ASN A 1 84 ? -15.174 -10.012 1.768 1.00 74.81 84 ASN A N 1
ATOM 674 C CA . ASN A 1 84 ? -14.452 -8.932 1.099 1.00 74.81 84 ASN A CA 1
ATOM 675 C C . ASN A 1 84 ? -12.925 -9.122 1.143 1.00 74.81 84 ASN A C 1
ATOM 677 O O . ASN A 1 84 ? -12.217 -8.403 0.443 1.00 74.81 84 ASN A O 1
ATOM 681 N N . VAL A 1 85 ? -12.411 -10.099 1.910 1.00 82.25 85 VAL A N 1
ATOM 682 C CA . VAL A 1 85 ? -10.963 -10.362 2.013 1.00 82.25 85 VAL A CA 1
ATOM 683 C C . VAL A 1 85 ? -10.346 -10.675 0.653 1.00 82.25 85 VAL A C 1
ATOM 685 O O . VAL A 1 85 ? -9.231 -10.244 0.400 1.00 82.25 85 VAL A O 1
ATOM 688 N N . ILE A 1 86 ? -11.062 -11.361 -0.244 1.00 83.50 86 ILE A N 1
ATOM 689 C CA . ILE A 1 86 ? -10.509 -11.765 -1.547 1.00 83.50 86 ILE A CA 1
ATOM 690 C C . ILE A 1 86 ? -10.121 -10.543 -2.389 1.00 83.50 86 ILE A C 1
ATOM 692 O O . ILE A 1 86 ? -9.007 -10.476 -2.896 1.00 83.50 86 ILE A O 1
ATOM 696 N N . GLN A 1 87 ? -11.017 -9.559 -2.514 1.00 87.00 87 GLN A N 1
ATOM 697 C CA . GLN A 1 87 ? -10.746 -8.358 -3.312 1.00 87.00 87 GLN A CA 1
ATOM 698 C C . GLN A 1 87 ? -9.612 -7.539 -2.701 1.00 87.00 87 GLN A C 1
ATOM 700 O O . GLN A 1 87 ? -8.671 -7.186 -3.400 1.00 87.00 87 GLN A O 1
ATOM 705 N N . ILE A 1 88 ? -9.650 -7.336 -1.382 1.00 85.94 88 ILE A N 1
ATOM 706 C CA . ILE A 1 88 ? -8.610 -6.578 -0.680 1.00 85.94 88 ILE A CA 1
ATOM 707 C C . ILE A 1 88 ? -7.256 -7.297 -0.786 1.00 85.94 88 ILE A C 1
ATOM 709 O O . ILE A 1 88 ? -6.233 -6.654 -0.994 1.00 85.94 88 ILE A O 1
ATOM 713 N N . SER A 1 89 ? -7.232 -8.628 -0.684 1.00 87.94 89 SER A N 1
ATOM 714 C CA . SER A 1 89 ? -6.013 -9.428 -0.842 1.00 87.94 89 SER A CA 1
ATOM 715 C C . SER A 1 89 ? -5.411 -9.263 -2.236 1.00 87.94 89 SER A C 1
ATOM 717 O O . SER A 1 89 ? -4.203 -9.050 -2.344 1.00 87.94 89 SER A O 1
ATOM 719 N N . ASN A 1 90 ? -6.245 -9.304 -3.280 1.00 90.31 90 ASN A N 1
ATOM 720 C CA . ASN A 1 90 ? -5.813 -9.082 -4.660 1.00 90.31 90 ASN A CA 1
ATOM 721 C C . ASN A 1 90 ? -5.292 -7.652 -4.860 1.00 90.31 90 ASN A C 1
ATOM 723 O O . ASN A 1 90 ? -4.262 -7.453 -5.497 1.00 90.31 90 ASN A O 1
ATOM 727 N N . ASP A 1 91 ? -5.965 -6.652 -4.288 1.00 92.19 91 ASP A N 1
ATOM 728 C CA . ASP A 1 91 ? -5.517 -5.259 -4.355 1.00 92.19 91 ASP A CA 1
ATOM 729 C C . ASP A 1 91 ? -4.152 -5.078 -3.671 1.00 92.19 91 ASP A C 1
ATOM 731 O O . ASP A 1 91 ? -3.280 -4.383 -4.196 1.00 92.19 91 ASP A O 1
ATOM 735 N N . LEU A 1 92 ? -3.924 -5.743 -2.533 1.00 92.12 92 LEU A N 1
ATOM 736 C CA . LEU A 1 92 ? -2.625 -5.733 -1.859 1.00 92.12 92 LEU A CA 1
ATOM 737 C C . LEU A 1 92 ? -1.539 -6.442 -2.670 1.00 92.12 92 LEU A C 1
ATOM 739 O O . LEU A 1 92 ? -0.416 -5.948 -2.714 1.00 92.12 92 LEU A O 1
ATOM 743 N N . GLU A 1 93 ? -1.850 -7.570 -3.307 1.00 92.12 93 GLU A N 1
ATOM 744 C CA . GLU A 1 93 ? -0.906 -8.282 -4.177 1.00 92.12 93 GLU A CA 1
ATOM 745 C C . GLU A 1 93 ? -0.487 -7.405 -5.361 1.00 92.12 93 GLU A C 1
ATOM 747 O O . GLU A 1 93 ? 0.704 -7.174 -5.564 1.00 92.12 93 GLU A O 1
ATOM 752 N N . ASN A 1 94 ? -1.456 -6.779 -6.032 1.00 93.75 94 ASN A N 1
ATOM 753 C CA . ASN A 1 94 ? -1.199 -5.834 -7.117 1.00 93.75 94 ASN A CA 1
ATOM 754 C C . ASN A 1 94 ? -0.302 -4.668 -6.670 1.00 93.75 94 ASN A C 1
ATOM 756 O O . ASN A 1 94 ? 0.613 -4.260 -7.388 1.00 93.75 94 ASN A O 1
ATOM 760 N N . LEU A 1 95 ? -0.535 -4.116 -5.474 1.00 93.12 95 LEU A N 1
ATO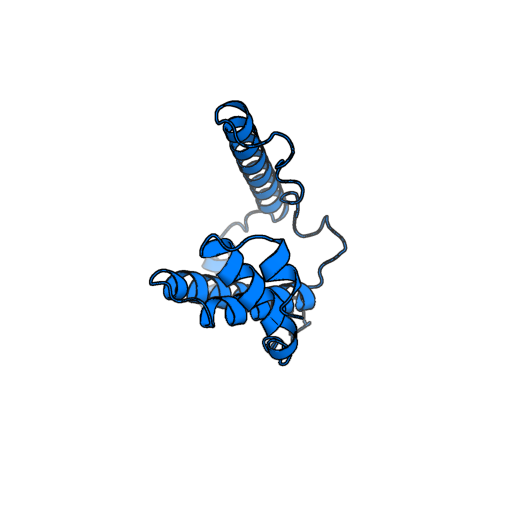M 761 C CA . LEU A 1 95 ? 0.307 -3.046 -4.933 1.00 93.12 95 LEU A CA 1
ATOM 762 C C . LEU A 1 95 ? 1.744 -3.511 -4.672 1.00 93.12 95 LEU A C 1
ATOM 764 O O . LEU A 1 95 ? 2.683 -2.751 -4.925 1.00 93.12 95 LEU A O 1
ATOM 768 N N . ARG A 1 96 ? 1.934 -4.744 -4.194 1.00 93.25 96 ARG A N 1
ATOM 769 C CA . ARG A 1 96 ? 3.269 -5.322 -4.000 1.00 93.25 96 ARG A CA 1
ATOM 770 C C . ARG A 1 96 ? 3.979 -5.523 -5.334 1.00 93.25 96 ARG A C 1
ATOM 772 O O . ARG A 1 96 ? 5.123 -5.092 -5.466 1.00 93.25 96 ARG A O 1
ATOM 779 N N . ASP A 1 97 ? 3.300 -6.050 -6.345 1.00 92.94 97 ASP A N 1
ATOM 780 C CA . ASP A 1 97 ? 3.870 -6.214 -7.687 1.00 92.94 97 ASP A CA 1
ATOM 781 C C . ASP A 1 97 ? 4.334 -4.880 -8.281 1.00 92.94 97 ASP A C 1
ATOM 783 O O . ASP A 1 97 ? 5.445 -4.772 -8.809 1.00 92.94 97 ASP A O 1
ATOM 787 N N . LEU A 1 98 ? 3.535 -3.821 -8.119 1.00 92.94 98 LEU A N 1
ATOM 788 C CA . LEU A 1 98 ? 3.917 -2.473 -8.540 1.00 92.94 98 LEU A CA 1
ATOM 789 C C . LEU A 1 98 ? 5.138 -1.943 -7.771 1.00 92.94 98 LEU A C 1
ATOM 791 O O . LEU A 1 98 ? 6.000 -1.295 -8.371 1.00 92.94 98 LEU A O 1
ATOM 795 N N . LEU A 1 99 ? 5.262 -2.235 -6.470 1.00 90.44 99 LEU A N 1
ATOM 796 C CA . LEU A 1 99 ? 6.461 -1.896 -5.694 1.00 90.44 99 LEU A CA 1
ATOM 797 C C . LEU A 1 99 ? 7.693 -2.658 -6.190 1.00 90.44 99 LEU A C 1
ATOM 799 O O . LEU A 1 99 ? 8.753 -2.049 -6.350 1.00 90.44 99 LEU A O 1
ATOM 803 N N . HIS A 1 100 ? 7.567 -3.955 -6.473 1.00 90.81 100 HIS A N 1
ATOM 804 C CA . HIS A 1 100 ? 8.645 -4.772 -7.031 1.00 90.81 100 HIS A CA 1
ATOM 805 C C . HIS A 1 100 ? 9.077 -4.271 -8.414 1.00 90.81 100 HIS A C 1
ATOM 807 O O . HIS A 1 100 ? 10.279 -4.181 -8.687 1.00 90.81 100 HIS A O 1
ATOM 813 N N . LEU A 1 101 ? 8.125 -3.875 -9.263 1.00 89.31 101 LEU A N 1
ATOM 814 C CA . LEU A 1 101 ? 8.402 -3.284 -10.570 1.00 89.31 101 LEU A CA 1
ATOM 815 C C . LEU A 1 101 ? 9.132 -1.941 -10.431 1.00 89.31 101 LEU A C 1
ATOM 817 O O . LEU A 1 101 ? 10.142 -1.721 -11.097 1.00 89.31 101 LEU A O 1
ATOM 821 N N . LEU A 1 102 ? 8.681 -1.073 -9.520 1.00 88.06 102 LEU A N 1
ATOM 822 C CA . LEU A 1 102 ? 9.316 0.219 -9.238 1.00 88.06 102 LEU A CA 1
ATOM 823 C C . LEU A 1 102 ? 10.734 0.065 -8.666 1.00 88.06 102 LEU A C 1
ATOM 825 O O . LEU A 1 102 ? 11.624 0.874 -8.936 1.00 88.06 102 LEU A O 1
ATOM 829 N N . ALA A 1 103 ? 10.955 -0.958 -7.848 1.00 89.12 103 ALA A N 1
ATOM 830 C CA . ALA A 1 103 ? 12.263 -1.253 -7.288 1.00 89.12 103 ALA A CA 1
ATOM 831 C C . ALA A 1 103 ? 13.210 -1.808 -8.367 1.00 89.12 103 ALA A C 1
ATOM 833 O O . ALA A 1 103 ? 14.354 -1.364 -8.489 1.00 89.12 103 ALA A O 1
ATOM 834 N N . SER A 1 104 ? 12.694 -2.689 -9.228 1.00 89.25 104 SER A N 1
ATOM 835 C CA . SER A 1 104 ? 13.397 -3.215 -10.404 1.00 89.25 104 SER A CA 1
ATOM 836 C C . SER A 1 104 ? 13.772 -2.109 -11.389 1.00 89.25 104 SER A C 1
ATOM 838 O O . SER A 1 104 ? 14.910 -2.062 -11.847 1.00 89.25 104 SER A O 1
ATOM 840 N N . SER A 1 105 ? 12.873 -1.152 -11.648 1.00 89.25 105 SER A N 1
ATOM 841 C CA . SER A 1 105 ? 13.152 -0.008 -12.528 1.00 89.25 105 SER A CA 1
ATOM 842 C C . SER A 1 105 ? 14.225 0.936 -11.974 1.00 89.25 105 SER A C 1
ATOM 844 O O . SER A 1 105 ? 14.763 1.756 -12.711 1.00 89.25 105 SER A O 1
ATOM 846 N N . LYS A 1 106 ? 14.527 0.846 -10.672 1.00 87.44 106 LYS A N 1
ATOM 847 C CA . LYS A 1 106 ? 15.604 1.583 -9.995 1.00 87.44 106 LYS A CA 1
ATOM 848 C C . LYS A 1 106 ? 16.860 0.733 -9.772 1.00 87.44 106 LYS A C 1
ATOM 850 O O . LYS A 1 106 ? 17.745 1.161 -9.038 1.00 87.44 106 LYS A O 1
ATOM 855 N N . SER A 1 107 ? 16.938 -0.457 -10.373 1.00 89.31 107 SER A N 1
ATOM 856 C CA . SER A 1 107 ? 18.035 -1.417 -10.185 1.00 89.31 107 SER A CA 1
ATOM 857 C C . SER A 1 107 ? 18.237 -1.841 -8.722 1.00 89.31 107 SER A C 1
ATOM 859 O O . SER A 1 107 ? 19.348 -2.157 -8.303 1.00 89.31 107 SER A O 1
ATOM 861 N N . CYS A 1 108 ? 17.164 -1.849 -7.928 1.00 88.62 108 CYS A N 1
ATOM 862 C CA . CYS A 1 108 ? 17.162 -2.269 -6.527 1.00 88.62 108 CYS A CA 1
ATOM 863 C C . CYS A 1 108 ? 16.035 -3.285 -6.289 1.00 88.62 108 CYS A C 1
ATOM 865 O O . CYS A 1 108 ? 15.060 -2.944 -5.621 1.00 88.62 108 CYS A O 1
ATOM 867 N N . PRO A 1 109 ? 16.105 -4.507 -6.850 1.00 86.88 109 PRO A N 1
ATOM 868 C CA . PRO A 1 109 ? 15.049 -5.499 -6.669 1.00 86.88 109 PRO A CA 1
ATOM 869 C C . PRO A 1 109 ? 14.830 -5.794 -5.180 1.00 86.88 109 PRO A C 1
ATOM 871 O O . PRO A 1 109 ? 15.785 -5.954 -4.418 1.00 86.88 109 PRO A O 1
ATOM 874 N N . LEU A 1 110 ? 13.565 -5.852 -4.760 1.00 85.81 110 LEU A N 1
ATOM 875 C CA . LEU A 1 110 ? 13.220 -6.195 -3.383 1.00 85.81 110 LEU A CA 1
ATOM 876 C C . LEU A 1 110 ? 13.259 -7.715 -3.201 1.00 85.81 110 LEU A C 1
ATOM 878 O O . LEU A 1 110 ? 12.700 -8.431 -4.039 1.00 85.81 110 LEU A O 1
ATOM 882 N N . PRO A 1 111 ? 13.859 -8.228 -2.113 1.00 83.00 111 PRO A N 1
ATOM 883 C CA . PRO A 1 111 ? 13.620 -9.607 -1.717 1.00 83.00 111 PRO A CA 1
ATOM 884 C C . PRO A 1 111 ? 12.134 -9.758 -1.384 1.00 83.00 111 PRO A C 1
ATOM 886 O O . PRO A 1 111 ? 11.542 -8.853 -0.800 1.00 83.00 111 PRO A O 1
ATOM 889 N N . GLN A 1 112 ? 11.533 -10.890 -1.749 1.00 79.31 112 GLN A N 1
ATOM 890 C CA . GLN A 1 112 ? 10.133 -11.165 -1.435 1.00 79.31 112 GLN A CA 1
ATOM 891 C C . GLN A 1 112 ? 9.926 -11.086 0.083 1.00 79.31 112 GLN A C 1
ATOM 893 O O . GLN A 1 112 ? 10.398 -11.963 0.815 1.00 79.31 112 GLN A O 1
ATOM 898 N N . ALA A 1 113 ? 9.237 -10.050 0.575 1.00 76.31 113 ALA A N 1
ATOM 899 C CA . ALA A 1 113 ? 8.916 -9.992 1.992 1.00 76.31 113 ALA A CA 1
ATOM 900 C C . ALA A 1 113 ? 7.930 -11.116 2.313 1.00 76.31 113 ALA A C 1
ATOM 902 O O . ALA A 1 113 ? 6.834 -11.197 1.747 1.00 76.31 113 ALA A O 1
ATOM 903 N N . ARG A 1 114 ? 8.322 -12.001 3.227 1.00 67.81 114 ARG A N 1
ATOM 904 C CA . ARG A 1 114 ? 7.387 -12.931 3.854 1.00 67.81 114 ARG A CA 1
ATOM 905 C C . ARG A 1 114 ? 6.647 -12.174 4.950 1.00 67.81 114 ARG A C 1
ATOM 907 O O . ARG A 1 114 ? 7.259 -11.380 5.669 1.00 67.81 114 ARG A O 1
ATOM 914 N N . GLY A 1 115 ? 5.338 -12.405 5.049 1.00 58.78 115 GLY A N 1
ATOM 915 C CA . GLY A 1 115 ? 4.579 -12.011 6.232 1.00 58.78 115 GLY A CA 1
ATOM 916 C C . GLY A 1 115 ? 5.312 -12.524 7.469 1.00 58.78 115 GLY A C 1
ATOM 917 O O . GLY A 1 115 ? 5.915 -13.599 7.437 1.00 58.78 115 GLY A O 1
ATOM 918 N N . LEU A 1 116 ? 5.359 -11.698 8.504 1.00 53.22 116 LEU A N 1
ATOM 919 C CA . LEU A 1 116 ? 6.122 -11.945 9.713 1.00 53.22 116 LEU A CA 1
ATOM 920 C C . LEU A 1 116 ? 5.803 -13.362 10.253 1.00 53.22 116 LEU A C 1
ATOM 922 O O . LEU A 1 116 ? 4.662 -13.651 10.616 1.00 53.22 116 LEU A O 1
ATOM 926 N N . GLU A 1 117 ? 6.805 -14.249 10.353 1.00 52.59 117 GLU A N 1
ATOM 927 C CA . GLU A 1 117 ? 6.669 -15.540 11.067 1.00 52.59 117 GLU A CA 1
ATOM 928 C C . GLU A 1 117 ? 6.190 -15.324 12.519 1.00 52.59 117 GLU A C 1
ATOM 930 O O . GLU A 1 117 ? 5.607 -16.202 13.150 1.00 52.59 117 GLU A O 1
ATOM 935 N N . THR A 1 118 ? 6.345 -14.102 13.028 1.00 51.91 118 THR A N 1
ATOM 936 C CA . THR A 1 118 ? 5.916 -13.644 14.345 1.00 51.91 118 THR A CA 1
AT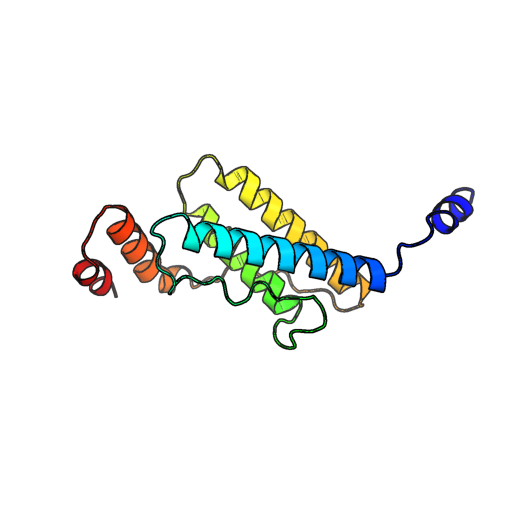OM 937 C C . THR A 1 118 ? 4.421 -13.309 14.465 1.00 51.91 118 THR A C 1
ATOM 939 O O . THR A 1 118 ? 4.039 -12.667 15.437 1.00 51.91 118 THR A O 1
ATOM 942 N N . LEU A 1 119 ? 3.524 -13.764 13.574 1.00 50.69 119 LEU A N 1
ATOM 943 C CA . LEU A 1 119 ? 2.079 -13.677 13.876 1.00 50.69 119 LEU A CA 1
ATOM 944 C C . LEU A 1 119 ? 1.747 -14.386 15.205 1.00 50.69 119 LEU A C 1
ATOM 946 O O . LEU A 1 119 ? 0.854 -13.949 15.922 1.00 50.69 119 LEU A O 1
ATOM 950 N N . ALA A 1 120 ? 2.540 -15.395 15.591 1.00 54.06 120 ALA A N 1
ATOM 951 C CA . ALA A 1 120 ? 2.495 -15.993 16.924 1.00 54.06 120 ALA A CA 1
ATOM 952 C C . ALA A 1 120 ? 2.666 -14.962 18.061 1.00 54.06 120 ALA A C 1
ATOM 954 O O . ALA A 1 120 ? 1.971 -15.067 19.065 1.00 54.06 120 ALA A O 1
ATOM 955 N N . SER A 1 121 ? 3.505 -13.923 17.908 1.00 52.75 121 SER A N 1
ATOM 956 C CA . SER A 1 121 ? 3.599 -12.840 18.907 1.00 52.75 121 SER A CA 1
ATOM 957 C C . SER A 1 121 ? 2.466 -11.823 18.809 1.00 52.75 121 SER A C 1
ATOM 959 O O . SER A 1 121 ? 2.261 -11.052 19.739 1.00 52.75 121 SER A O 1
ATOM 961 N N . LEU A 1 122 ? 1.752 -11.774 17.682 1.00 55.78 122 LEU A N 1
ATOM 962 C CA . LEU A 1 122 ? 0.564 -10.935 17.514 1.00 55.78 122 LEU A CA 1
ATOM 963 C C . LEU A 1 122 ? -0.718 -11.653 17.950 1.00 55.78 122 LEU A C 1
ATOM 965 O O . LEU A 1 122 ? -1.757 -11.004 18.009 1.00 55.78 122 LEU A O 1
ATOM 969 N N . GLY A 1 123 ? -0.659 -12.948 18.284 1.00 62.31 123 GLY A N 1
ATOM 970 C CA . GLY A 1 123 ? -1.814 -13.738 18.718 1.00 62.31 123 GLY A CA 1
ATOM 971 C C . GLY A 1 123 ? -2.592 -13.063 19.847 1.00 62.31 123 GLY A C 1
ATOM 972 O O . GLY A 1 123 ? -3.798 -12.881 19.720 1.00 62.31 123 GLY A O 1
ATOM 973 N N . GLY A 1 124 ? -1.895 -12.563 20.875 1.00 63.03 124 GLY A N 1
ATOM 974 C CA . GLY A 1 124 ? -2.526 -11.809 21.966 1.00 63.03 124 GLY A CA 1
ATOM 975 C C . GLY A 1 124 ? -3.214 -10.520 21.500 1.00 63.03 124 GLY A C 1
ATOM 976 O O . GLY A 1 124 ? -4.305 -10.196 21.960 1.00 63.03 124 GLY A O 1
ATOM 977 N N . VAL A 1 125 ? -2.642 -9.812 20.517 1.00 64.44 125 VAL A N 1
ATOM 978 C CA . VAL A 1 125 ? -3.246 -8.599 19.930 1.00 64.44 125 VAL A CA 1
ATOM 979 C C . VAL A 1 125 ? -4.491 -8.943 19.107 1.00 64.44 125 VAL A C 1
ATOM 981 O O . VAL A 1 125 ? -5.484 -8.211 19.149 1.00 64.44 125 VAL A O 1
ATOM 984 N N . LEU A 1 126 ? -4.453 -10.051 18.361 1.00 62.91 126 LEU A N 1
ATOM 985 C CA . LEU A 1 126 ? -5.573 -10.508 17.543 1.00 62.91 126 LEU A CA 1
ATOM 986 C C . LEU A 1 126 ? -6.743 -10.962 18.428 1.00 62.91 126 LEU A C 1
ATOM 988 O O . LEU A 1 126 ? -7.873 -10.531 18.207 1.00 62.91 126 LEU A O 1
ATOM 992 N N . GLU A 1 127 ? -6.462 -11.750 19.468 1.00 68.94 127 GLU A N 1
ATOM 993 C CA . GLU A 1 127 ? -7.447 -12.179 20.470 1.00 68.94 127 GLU A CA 1
ATOM 994 C C . GLU A 1 127 ? -8.047 -10.986 21.224 1.00 68.94 127 GLU A C 1
ATOM 996 O O . GLU A 1 127 ? -9.268 -10.870 21.335 1.00 68.94 127 GLU A O 1
ATOM 1001 N N . ALA A 1 128 ? -7.215 -10.034 21.660 1.00 66.50 128 ALA A N 1
ATOM 1002 C CA . ALA A 1 128 ? -7.672 -8.794 22.286 1.00 66.50 128 ALA A CA 1
ATOM 1003 C C . ALA A 1 128 ? -8.615 -7.996 21.369 1.00 66.50 128 ALA A C 1
ATOM 1005 O O . ALA A 1 128 ? -9.651 -7.489 21.809 1.00 66.50 128 ALA A O 1
ATOM 1006 N N . SER A 1 129 ? -8.287 -7.920 20.077 1.00 67.00 129 SER A N 1
ATOM 1007 C CA . SER A 1 129 ? -9.107 -7.226 19.080 1.00 67.00 129 SER A CA 1
ATOM 1008 C C . SER A 1 129 ? -10.441 -7.937 18.840 1.00 67.00 129 SER A C 1
ATOM 1010 O O . SER A 1 129 ? -11.479 -7.280 18.754 1.00 67.00 129 SER A O 1
ATOM 1012 N N . LEU A 1 130 ? -10.441 -9.273 18.776 1.00 70.19 130 LEU A N 1
ATOM 1013 C CA . LEU A 1 130 ? -11.656 -10.080 18.632 1.00 70.19 130 LEU A CA 1
ATOM 1014 C C . LEU A 1 130 ? -12.560 -9.979 19.865 1.00 70.19 130 LEU A C 1
ATOM 1016 O O . LEU A 1 130 ? -13.776 -9.842 19.714 1.00 70.19 130 LEU A O 1
ATOM 1020 N N . LEU A 1 131 ? -11.985 -9.985 21.071 1.00 70.69 131 LEU A N 1
ATOM 1021 C CA . LEU A 1 131 ? -12.722 -9.763 22.316 1.00 70.69 131 LEU A CA 1
ATOM 1022 C C . LEU A 1 131 ? -13.401 -8.395 22.322 1.00 70.69 131 LEU A C 1
ATOM 1024 O O . LEU A 1 131 ? -14.609 -8.327 22.544 1.00 70.69 131 LEU A O 1
ATOM 1028 N N . LEU A 1 132 ? -12.665 -7.323 22.015 1.00 76.50 132 LEU A N 1
ATOM 1029 C CA . LEU A 1 132 ? -13.227 -5.972 21.923 1.00 76.50 132 LEU A CA 1
ATOM 1030 C C . LEU A 1 132 ? -14.331 -5.885 20.861 1.00 76.50 132 LEU A C 1
ATOM 1032 O O . LEU A 1 132 ? -15.376 -5.284 21.105 1.00 76.50 132 LEU A O 1
ATOM 1036 N N . HIS A 1 133 ? -14.150 -6.531 19.705 1.00 75.62 133 HIS A N 1
ATOM 1037 C CA . HIS A 1 133 ? -15.171 -6.562 18.656 1.00 75.62 133 HIS A CA 1
ATOM 1038 C C . HIS A 1 133 ? -16.447 -7.300 19.092 1.00 75.62 133 HIS A C 1
ATOM 1040 O O . HIS A 1 133 ? -17.548 -6.919 18.701 1.00 75.62 133 HIS A O 1
ATOM 1046 N N . ARG A 1 134 ? -16.320 -8.321 19.949 1.00 77.44 134 ARG A N 1
ATOM 1047 C CA . ARG A 1 134 ? -17.453 -9.058 20.531 1.00 77.44 134 ARG A CA 1
ATOM 1048 C C . ARG A 1 134 ? -18.122 -8.332 21.707 1.00 77.44 134 ARG A C 1
ATOM 1050 O O . ARG A 1 134 ? -19.045 -8.879 22.304 1.00 77.44 134 ARG A O 1
ATOM 1057 N N . GLY A 1 135 ? -17.676 -7.120 22.041 1.00 75.94 135 GLY A N 1
ATOM 1058 C CA . GLY A 1 135 ? -18.179 -6.342 23.176 1.00 75.94 135 GLY A CA 1
ATOM 1059 C C . GLY A 1 135 ? -17.518 -6.685 24.515 1.00 75.94 135 GLY A C 1
ATOM 1060 O O . GLY A 1 135 ? -18.055 -6.336 25.564 1.00 75.94 135 GLY A O 1
ATOM 1061 N N . GLY A 1 136 ? -16.373 -7.371 24.501 1.00 70.44 136 GLY A N 1
ATOM 1062 C CA . GLY A 1 136 ? -15.541 -7.578 25.683 1.00 70.44 136 GLY A CA 1
ATOM 1063 C C . GLY A 1 136 ? -14.974 -6.259 26.217 1.00 70.44 136 GLY A C 1
ATOM 1064 O O . GLY A 1 136 ? -14.715 -5.325 25.458 1.00 70.44 136 GLY A O 1
ATOM 1065 N N . SER A 1 137 ? -14.785 -6.174 27.536 1.00 73.31 137 SER A N 1
ATOM 1066 C CA . SER A 1 137 ? -14.205 -4.988 28.185 1.00 73.31 137 SER A CA 1
ATOM 1067 C C . SER A 1 137 ? -12.700 -4.884 27.881 1.00 73.31 137 SER A C 1
ATOM 1069 O O . SER A 1 137 ? -12.026 -5.919 27.857 1.00 73.31 137 SER A O 1
ATOM 1071 N N . PRO A 1 138 ? -12.129 -3.674 27.709 1.00 72.00 138 PRO A N 1
ATOM 1072 C CA . PRO A 1 138 ? -10.686 -3.487 27.526 1.00 72.00 138 PRO A CA 1
ATOM 1073 C C . PRO A 1 138 ? -9.832 -4.130 28.630 1.00 72.00 138 PRO A C 1
ATOM 1075 O O . PRO A 1 138 ? -8.718 -4.564 28.352 1.00 72.00 138 PRO A O 1
ATOM 1078 N N . GLU A 1 139 ? -10.360 -4.270 29.850 1.00 75.69 139 GLU A N 1
ATOM 1079 C CA . GLU A 1 139 ? -9.681 -4.987 30.940 1.00 75.69 139 GLU A CA 1
ATOM 1080 C C . GLU A 1 139 ? -9.515 -6.489 30.655 1.00 75.69 139 GLU A C 1
ATOM 1082 O O . GLU A 1 139 ? -8.478 -7.060 30.975 1.00 75.69 139 GLU A O 1
ATOM 1087 N N . GLN A 1 140 ? -10.496 -7.131 30.007 1.00 69.31 140 GLN A N 1
ATOM 1088 C CA . GLN A 1 140 ? -10.390 -8.543 29.610 1.00 69.31 140 GLN A CA 1
ATOM 1089 C C . GLN A 1 140 ? -9.403 -8.722 28.457 1.00 69.31 140 GLN A C 1
ATOM 1091 O O . GLN A 1 140 ? -8.631 -9.675 28.451 1.00 69.31 140 GLN A O 1
ATOM 1096 N N . ALA A 1 141 ? -9.396 -7.785 27.507 1.00 61.34 141 ALA A N 1
ATOM 1097 C CA . ALA A 1 141 ? -8.470 -7.799 26.380 1.00 61.34 141 ALA A CA 1
ATOM 1098 C C . ALA A 1 141 ? -7.004 -7.618 26.824 1.00 61.34 141 ALA A C 1
ATOM 1100 O O . ALA A 1 141 ? -6.110 -8.239 26.255 1.00 61.34 141 ALA A O 1
ATOM 1101 N N . ALA A 1 142 ? -6.753 -6.824 27.872 1.00 68.75 142 ALA A N 1
ATOM 1102 C CA . ALA A 1 142 ? -5.416 -6.643 28.443 1.00 68.75 142 ALA A CA 1
ATOM 1103 C C . ALA A 1 142 ? -4.846 -7.921 29.091 1.00 68.75 142 ALA A C 1
ATOM 1105 O O . ALA A 1 142 ? -3.630 -8.059 29.204 1.00 68.75 142 ALA A O 1
ATOM 1106 N N . GLY A 1 143 ? -5.706 -8.860 29.499 1.00 68.69 143 GLY A N 1
ATOM 1107 C CA . GLY A 1 143 ? -5.307 -10.102 30.164 1.00 68.69 143 GLY A CA 1
ATOM 1108 C C . GLY A 1 143 ? -4.783 -11.207 29.240 1.00 68.69 143 GLY A C 1
ATOM 1109 O O . GLY A 1 143 ? -4.366 -12.241 29.746 1.00 68.69 143 GLY A O 1
ATOM 1110 N N . VAL A 1 144 ? -4.801 -11.021 27.915 1.00 63.09 144 VAL A N 1
ATOM 1111 C CA . VAL A 1 144 ? -4.445 -12.063 26.924 1.00 63.09 144 VAL A CA 1
ATOM 1112 C C . VAL A 1 144 ? -2.961 -12.002 26.507 1.00 63.09 144 VAL A C 1
ATOM 1114 O O . VAL A 1 144 ? -2.601 -12.394 25.401 1.00 63.09 144 VAL A O 1
ATOM 1117 N N . SER A 1 145 ? -2.090 -11.473 27.375 1.00 54.03 145 SER A N 1
ATOM 1118 C CA . SER A 1 145 ? -0.629 -11.502 27.156 1.00 54.03 145 SER A CA 1
ATOM 1119 C C . SER A 1 145 ? -0.063 -12.899 27.384 1.00 54.03 145 SER A C 1
ATOM 1121 O O . SER A 1 145 ? 0.816 -13.295 26.589 1.00 54.03 145 SER A O 1
#